Protein AF-A0A7W3THI9-F1 (afdb_monomer_lite)

Radius of gyration: 15.26 Å; chains: 1; bounding box: 55×24×27 Å

pLDDT: mean 79.03, std 9.25, range [53.75, 88.88]

Foldseek 3Di:
DVLLVVLCVVPVVLPADPVLVVLCVVLVVLQVQLVQDSVRLSVQLPPPPPPDPPDRSSVSSNVSSVVVRDDRPPPPDDDPPPDD

Organism: NCBI:txid1472722

Secondary structure (DSSP, 8-state):
-HHHHHHHHH-TT----HHHHHHHHHHHHHHHTTT--HHHHHHHHHTT--SS--S-HHHHHHHHHHHT-PPP------------

Structure (mmCIF, N/CA/C/O backbone):
data_AF-A0A7W3THI9-F1
#
_entry.id   AF-A0A7W3THI9-F1
#
loop_
_atom_site.group_PDB
_atom_site.id
_atom_site.type_symbol
_atom_site.label_atom_id
_atom_site.label_alt_id
_atom_site.label_comp_id
_atom_site.label_asym_id
_atom_site.label_entity_id
_atom_site.label_seq_id
_atom_site.pdbx_PDB_ins_code
_atom_site.Cartn_x
_atom_site.Cartn_y
_atom_site.Cartn_z
_atom_site.occupancy
_atom_site.B_iso_or_equiv
_atom_site.auth_seq_id
_atom_site.auth_comp_id
_atom_site.auth_asym_id
_atom_site.auth_atom_id
_atom_site.pdbx_PDB_model_num
ATOM 1 N N . MET A 1 1 ? 10.047 -2.612 9.578 1.00 64.00 1 MET A N 1
ATOM 2 C CA . MET A 1 1 ? 8.701 -2.401 8.992 1.00 64.00 1 MET A CA 1
ATOM 3 C C . MET A 1 1 ? 8.121 -3.744 8.543 1.00 64.00 1 MET A C 1
ATOM 5 O O . MET A 1 1 ? 8.708 -4.380 7.674 1.00 64.00 1 MET A O 1
ATOM 9 N N . ARG A 1 2 ? 7.018 -4.215 9.145 1.00 77.56 2 ARG A N 1
ATOM 10 C CA . ARG A 1 2 ? 6.478 -5.577 8.925 1.00 77.56 2 ARG A CA 1
ATOM 11 C C . ARG A 1 2 ? 5.785 -5.756 7.565 1.00 77.56 2 ARG A C 1
ATOM 13 O O . ARG A 1 2 ? 5.883 -6.821 6.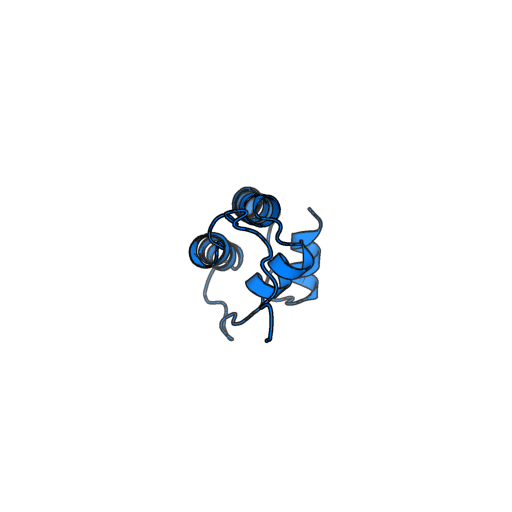962 1.00 77.56 2 ARG A O 1
ATOM 20 N N . ILE A 1 3 ? 5.174 -4.690 7.045 1.00 78.12 3 ILE A N 1
ATOM 21 C CA . ILE A 1 3 ? 4.430 -4.671 5.773 1.00 78.12 3 ILE A CA 1
ATOM 22 C C . ILE A 1 3 ? 5.301 -5.033 4.559 1.00 78.12 3 ILE A C 1
ATOM 24 O O . ILE A 1 3 ? 4.863 -5.814 3.723 1.00 78.12 3 ILE A O 1
ATOM 28 N N . ALA A 1 4 ? 6.548 -4.554 4.472 1.00 79.31 4 ALA A N 1
ATOM 29 C CA . ALA A 1 4 ? 7.432 -4.886 3.345 1.00 79.31 4 ALA A CA 1
ATOM 30 C C . ALA A 1 4 ? 7.746 -6.391 3.270 1.00 79.31 4 ALA A C 1
ATOM 32 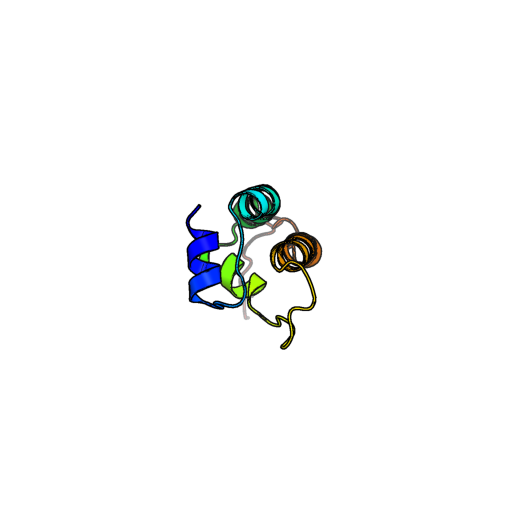O O . ALA A 1 4 ? 7.746 -6.983 2.192 1.00 79.31 4 ALA A O 1
ATOM 33 N N . ALA A 1 5 ? 7.939 -7.036 4.423 1.00 80.44 5 ALA A N 1
ATOM 34 C CA . ALA A 1 5 ? 8.127 -8.482 4.487 1.00 80.44 5 ALA A CA 1
ATOM 35 C C . ALA A 1 5 ? 6.851 -9.247 4.091 1.00 80.44 5 ALA A C 1
ATOM 37 O O . ALA A 1 5 ? 6.935 -10.315 3.486 1.00 80.44 5 ALA A O 1
ATOM 38 N N . SER A 1 6 ? 5.670 -8.713 4.414 1.00 82.81 6 SER A N 1
ATOM 39 C CA . SER A 1 6 ? 4.385 -9.278 3.983 1.00 82.81 6 SER A CA 1
ATOM 40 C C . SER A 1 6 ? 4.164 -9.131 2.475 1.00 82.81 6 SER A C 1
ATOM 42 O O . SER A 1 6 ? 3.741 -10.096 1.845 1.00 82.81 6 SER A O 1
ATOM 44 N N . LEU A 1 7 ? 4.520 -7.985 1.882 1.00 82.56 7 LEU A N 1
ATOM 45 C CA . LEU A 1 7 ? 4.468 -7.769 0.430 1.00 82.56 7 LEU A CA 1
ATOM 46 C C . LEU A 1 7 ? 5.358 -8.771 -0.307 1.00 82.56 7 LEU A C 1
ATOM 48 O O . LEU A 1 7 ? 4.879 -9.451 -1.207 1.00 82.56 7 LEU A O 1
ATOM 52 N N . ARG A 1 8 ? 6.605 -8.952 0.145 1.00 80.50 8 ARG A N 1
ATOM 53 C CA . ARG A 1 8 ? 7.535 -9.919 -0.461 1.00 80.50 8 ARG A CA 1
ATOM 54 C C . ARG A 1 8 ? 7.067 -11.372 -0.329 1.00 80.50 8 ARG A C 1
ATOM 56 O O . ARG A 1 8 ? 7.346 -12.187 -1.199 1.00 80.50 8 ARG A O 1
ATOM 63 N N . ARG A 1 9 ? 6.363 -11.711 0.757 1.00 82.19 9 ARG A N 1
ATOM 64 C CA . ARG A 1 9 ? 5.750 -13.040 0.931 1.00 82.19 9 ARG A CA 1
ATOM 65 C C . ARG A 1 9 ? 4.546 -13.258 0.020 1.00 82.19 9 ARG A C 1
ATOM 67 O O . ARG A 1 9 ? 4.312 -14.384 -0.399 1.00 82.19 9 ARG A O 1
ATOM 74 N N . ARG A 1 10 ? 3.770 -12.205 -0.244 1.00 80.12 10 ARG A N 1
ATOM 75 C CA . ARG A 1 10 ? 2.575 -12.260 -1.094 1.00 80.12 10 ARG A CA 1
ATOM 76 C C . ARG A 1 10 ? 2.941 -12.280 -2.575 1.00 80.12 10 ARG A C 1
ATOM 78 O O . ARG A 1 10 ? 2.318 -13.010 -3.335 1.00 80.12 10 ARG A O 1
ATOM 85 N N . ASP A 1 11 ? 3.948 -11.501 -2.953 1.00 77.19 11 ASP A N 1
ATOM 86 C CA . ASP A 1 11 ? 4.506 -11.466 -4.296 1.00 77.19 11 ASP A CA 1
ATOM 87 C C . ASP A 1 11 ? 6.039 -11.287 -4.222 1.00 77.19 11 ASP A C 1
ATOM 89 O O . ASP A 1 11 ? 6.526 -10.196 -3.901 1.00 77.19 11 ASP A O 1
ATOM 93 N N . PRO A 1 12 ? 6.830 -12.336 -4.518 1.00 75.62 12 PRO A N 1
ATOM 94 C CA . PRO A 1 12 ? 8.289 -12.274 -4.450 1.00 75.62 12 PRO A CA 1
ATOM 95 C C . PRO A 1 12 ? 8.903 -11.328 -5.492 1.00 75.62 12 PRO A C 1
ATOM 97 O O . PRO A 1 12 ? 10.071 -10.963 -5.357 1.00 75.62 12 PRO A O 1
ATOM 100 N N . ARG A 1 13 ? 8.136 -10.888 -6.501 1.00 78.75 13 ARG A N 1
ATOM 101 C CA . ARG A 1 13 ? 8.580 -9.901 -7.500 1.00 78.75 13 ARG A CA 1
ATOM 102 C C . ARG A 1 13 ? 8.661 -8.489 -6.909 1.00 78.75 13 ARG A C 1
ATOM 104 O O . ARG A 1 13 ? 9.341 -7.630 -7.466 1.00 78.75 13 ARG A O 1
ATOM 111 N N . LEU A 1 14 ? 8.008 -8.243 -5.768 1.00 79.69 14 LEU A N 1
ATOM 112 C CA . LEU A 1 14 ? 8.085 -6.990 -5.012 1.00 79.69 14 LEU A CA 1
ATOM 113 C C . LEU A 1 14 ? 9.358 -6.961 -4.152 1.00 79.69 14 LEU A C 1
ATOM 115 O O . LEU A 1 14 ? 9.311 -6.975 -2.918 1.00 79.69 14 LEU A O 1
ATOM 119 N N . LEU A 1 15 ? 10.520 -6.926 -4.803 1.00 77.81 15 LEU A N 1
ATOM 120 C CA . LEU A 1 15 ? 11.794 -6.688 -4.128 1.00 77.81 15 LEU A CA 1
ATOM 121 C C . LEU A 1 15 ? 11.899 -5.202 -3.776 1.00 77.81 15 LEU A C 1
ATOM 123 O O . LEU A 1 15 ? 12.256 -4.379 -4.611 1.00 77.81 15 LEU A O 1
ATOM 127 N N . ILE A 1 16 ? 11.540 -4.871 -2.536 1.00 80.88 16 ILE A N 1
ATOM 128 C CA . ILE A 1 16 ? 11.556 -3.504 -2.009 1.00 80.88 16 ILE A CA 1
ATOM 129 C C . ILE A 1 16 ? 12.787 -3.342 -1.113 1.00 80.88 16 ILE A C 1
ATOM 131 O O . ILE A 1 16 ? 12.935 -4.043 -0.109 1.00 80.88 16 ILE A O 1
ATOM 135 N N . SER A 1 17 ? 13.661 -2.404 -1.463 1.00 82.69 17 SER A N 1
ATOM 136 C CA . SER A 1 17 ? 14.825 -2.019 -0.661 1.00 82.69 17 SER A CA 1
ATOM 137 C C . SER A 1 17 ? 14.410 -1.207 0.567 1.00 82.69 17 SER A C 1
ATOM 139 O O . SER A 1 17 ? 13.341 -0.602 0.608 1.00 82.69 17 SER A O 1
ATOM 141 N N . GLU A 1 18 ? 15.280 -1.089 1.568 1.00 82.69 18 GLU A N 1
ATOM 142 C CA . GLU A 1 18 ? 14.977 -0.296 2.768 1.00 82.69 18 GLU A CA 1
ATOM 143 C C . GLU A 1 18 ? 14.680 1.184 2.453 1.00 82.69 18 GLU A C 1
ATOM 145 O O . GLU A 1 18 ? 13.778 1.792 3.031 1.00 82.69 18 GLU A O 1
ATOM 150 N N . ARG A 1 19 ? 15.389 1.759 1.474 1.00 84.56 19 ARG A N 1
ATOM 151 C CA . ARG A 1 19 ? 15.125 3.118 0.979 1.00 84.56 19 ARG A CA 1
ATOM 152 C C . ARG A 1 19 ? 13.720 3.247 0.395 1.00 84.56 19 ARG A C 1
ATOM 154 O O . ARG A 1 19 ? 13.033 4.230 0.640 1.00 84.56 19 ARG A O 1
ATOM 161 N N . GLU A 1 20 ? 13.293 2.254 -0.367 1.00 85.06 20 GLU A N 1
ATOM 162 C CA . GLU A 1 20 ? 11.961 2.216 -0.961 1.00 85.06 20 GLU A CA 1
ATOM 163 C C . GLU A 1 20 ? 10.876 2.016 0.102 1.00 85.06 20 GLU A C 1
ATOM 165 O O . GLU A 1 20 ? 9.830 2.655 0.056 1.00 85.06 20 GLU A O 1
ATOM 170 N N . CYS A 1 21 ? 11.164 1.210 1.121 1.00 84.25 21 CYS A N 1
ATOM 171 C CA . CYS A 1 21 ? 10.326 1.041 2.302 1.00 84.25 21 CYS A CA 1
ATOM 172 C C . CYS A 1 21 ? 10.070 2.391 3.003 1.00 84.25 21 CYS A C 1
ATOM 174 O O . CYS A 1 21 ? 8.929 2.721 3.323 1.00 84.25 21 CYS A O 1
ATOM 176 N N . ARG A 1 22 ? 11.115 3.219 3.148 1.00 86.62 22 ARG A N 1
ATOM 177 C CA . ARG A 1 22 ? 11.006 4.588 3.682 1.00 86.62 22 ARG A CA 1
ATOM 178 C C . ARG A 1 22 ? 10.168 5.519 2.801 1.00 86.62 22 ARG A C 1
ATOM 180 O O . ARG A 1 22 ? 9.441 6.344 3.340 1.00 86.62 22 ARG A O 1
ATOM 187 N N . LEU A 1 23 ? 10.227 5.374 1.476 1.00 85.81 23 LEU A N 1
ATOM 188 C CA . LEU A 1 23 ? 9.376 6.143 0.555 1.00 85.81 23 LEU A CA 1
ATOM 189 C C . LEU A 1 23 ? 7.895 5.754 0.671 1.00 85.81 23 LEU A C 1
ATOM 191 O O . LEU A 1 23 ? 7.024 6.607 0.528 1.00 85.81 23 LEU A O 1
ATOM 195 N N . LEU A 1 24 ? 7.607 4.480 0.946 1.00 86.12 24 LEU A N 1
ATOM 196 C CA . LEU A 1 24 ? 6.241 3.971 1.098 1.00 86.12 24 LEU A CA 1
ATOM 197 C C . LEU A 1 24 ? 5.636 4.266 2.473 1.00 86.12 24 LEU A C 1
ATOM 199 O O . LEU A 1 24 ? 4.416 4.379 2.585 1.00 86.12 24 LEU A O 1
ATOM 203 N N . ALA A 1 25 ? 6.472 4.409 3.504 1.00 87.75 25 ALA A N 1
ATOM 204 C CA . ALA A 1 25 ? 6.053 4.668 4.878 1.00 87.75 25 ALA A CA 1
ATOM 205 C C . ALA A 1 25 ? 4.990 5.781 5.016 1.00 87.75 25 ALA A C 1
ATOM 207 O O . ALA A 1 25 ? 3.949 5.495 5.603 1.00 87.75 25 ALA A O 1
ATOM 208 N N . PRO A 1 26 ? 5.150 6.999 4.455 1.00 86.81 26 PRO A N 1
ATOM 209 C CA . PRO A 1 26 ? 4.137 8.048 4.595 1.00 86.81 26 PRO A CA 1
ATOM 210 C C . PRO A 1 26 ? 2.789 7.683 3.955 1.00 86.81 26 PRO A C 1
ATOM 212 O O . PRO A 1 26 ? 1.742 7.959 4.537 1.00 86.81 26 PRO A O 1
ATOM 215 N N . GLY A 1 27 ? 2.794 7.022 2.792 1.00 87.88 27 GLY A N 1
ATOM 216 C CA . GLY A 1 27 ? 1.562 6.575 2.137 1.00 87.88 27 GLY A CA 1
ATOM 217 C C . GLY A 1 27 ? 0.847 5.490 2.941 1.00 87.88 27 GLY A C 1
ATOM 218 O O . GLY A 1 27 ? -0.364 5.550 3.122 1.00 87.88 27 GLY A O 1
ATOM 219 N N . ILE A 1 28 ? 1.601 4.541 3.499 1.00 87.69 28 ILE A N 1
ATOM 220 C CA . ILE A 1 28 ? 1.058 3.498 4.377 1.00 87.69 28 ILE A CA 1
ATOM 221 C C . ILE A 1 28 ? 0.462 4.126 5.638 1.00 87.69 28 ILE A C 1
ATOM 223 O O . ILE A 1 28 ? -0.679 3.827 5.980 1.00 87.69 28 ILE A O 1
ATOM 227 N N . THR A 1 29 ? 1.182 5.036 6.297 1.00 88.88 29 THR A N 1
ATOM 228 C CA . THR A 1 29 ? 0.679 5.748 7.479 1.00 88.88 29 THR A CA 1
ATOM 229 C C . THR A 1 29 ? -0.618 6.494 7.172 1.00 88.88 29 THR A C 1
ATOM 231 O O . THR A 1 29 ? -1.533 6.473 7.989 1.00 88.88 29 THR A O 1
ATOM 234 N N . ALA A 1 30 ? -0.753 7.088 5.983 1.00 88.44 30 ALA A N 1
ATOM 235 C CA . ALA A 1 30 ? -1.981 7.765 5.571 1.00 88.44 30 ALA A CA 1
ATOM 236 C C . ALA A 1 30 ? -3.184 6.817 5.396 1.00 88.44 30 ALA A C 1
ATOM 238 O O . ALA A 1 30 ? -4.320 7.248 5.600 1.00 88.44 30 ALA A O 1
ATOM 239 N N . TRP A 1 31 ? -2.959 5.552 5.029 1.00 88.81 31 TRP A N 1
ATOM 240 C CA . TRP A 1 31 ? -4.000 4.517 4.986 1.00 88.81 31 TRP A CA 1
ATOM 241 C C . TRP A 1 31 ? -4.354 4.019 6.386 1.00 88.81 31 TRP A C 1
ATOM 243 O O . TRP A 1 31 ? -5.533 3.920 6.722 1.00 88.81 31 TRP A O 1
ATOM 253 N N . LEU A 1 32 ? -3.344 3.767 7.223 1.00 86.81 32 LEU A N 1
ATOM 254 C CA . LEU A 1 32 ? -3.554 3.345 8.611 1.00 86.81 32 LEU A CA 1
ATOM 255 C C . LEU A 1 32 ? -4.308 4.419 9.411 1.00 86.81 32 LEU A C 1
ATOM 257 O O . LEU A 1 32 ? -5.238 4.104 10.145 1.00 86.81 32 LEU A O 1
ATOM 261 N N . ALA A 1 33 ? -3.979 5.698 9.205 1.00 87.50 33 ALA A N 1
ATOM 262 C CA . ALA A 1 33 ? -4.671 6.831 9.823 1.00 87.50 33 ALA A CA 1
ATOM 263 C C . ALA A 1 33 ? -6.149 6.947 9.404 1.00 87.50 33 ALA A C 1
ATOM 265 O O . ALA A 1 33 ? -6.934 7.587 10.095 1.00 87.50 33 ALA A O 1
ATOM 266 N N . ARG A 1 34 ? -6.540 6.316 8.290 1.00 84.06 34 ARG A N 1
ATOM 267 C CA . ARG A 1 34 ? -7.933 6.216 7.826 1.00 84.06 34 ARG A CA 1
ATOM 268 C C . ARG A 1 34 ? -8.649 4.964 8.346 1.00 84.06 34 ARG A C 1
ATOM 270 O O . ARG A 1 34 ? -9.749 4.671 7.896 1.00 84.06 34 ARG A O 1
ATOM 277 N N . GLY A 1 35 ? -8.029 4.218 9.261 1.00 85.19 35 GLY A N 1
ATOM 278 C CA . GLY A 1 35 ? -8.593 3.000 9.844 1.00 85.19 35 GLY A CA 1
ATOM 279 C C . GLY A 1 35 ? -8.395 1.741 8.997 1.00 85.19 35 GLY A C 1
ATOM 280 O O . GLY A 1 35 ? -8.987 0.709 9.303 1.00 85.19 35 GLY A O 1
ATOM 281 N N . VAL A 1 36 ? -7.570 1.785 7.944 1.00 86.56 36 VAL A N 1
ATOM 282 C CA . VAL A 1 36 ? -7.284 0.594 7.133 1.00 86.56 36 VAL A CA 1
ATOM 283 C C . VAL A 1 36 ? -6.245 -0.274 7.840 1.00 86.56 36 VAL A C 1
ATOM 285 O O . VAL A 1 36 ? -5.194 0.215 8.240 1.00 86.56 36 VAL A O 1
ATOM 288 N N . SER A 1 37 ? -6.501 -1.576 7.964 1.00 86.38 37 SER A N 1
ATOM 289 C CA . SER A 1 37 ? -5.572 -2.514 8.609 1.00 86.38 37 SER A CA 1
ATOM 290 C C . SER A 1 37 ? -4.346 -2.818 7.738 1.00 86.38 37 SER A C 1
ATOM 292 O O . SER A 1 37 ? -4.436 -2.829 6.511 1.00 86.38 37 SER A O 1
ATOM 294 N N . GLU A 1 38 ? -3.209 -3.192 8.344 1.00 85.00 38 GLU A N 1
ATOM 295 C CA . GLU A 1 38 ? -1.990 -3.565 7.594 1.00 85.00 38 GLU A CA 1
ATOM 296 C C . GLU A 1 38 ? -2.247 -4.665 6.547 1.00 85.00 38 GLU A C 1
ATOM 298 O O . GLU A 1 38 ? -1.730 -4.609 5.432 1.00 85.00 38 GLU A O 1
ATOM 303 N N . ALA A 1 39 ? -3.054 -5.672 6.901 1.00 84.75 39 ALA A N 1
ATOM 304 C CA . A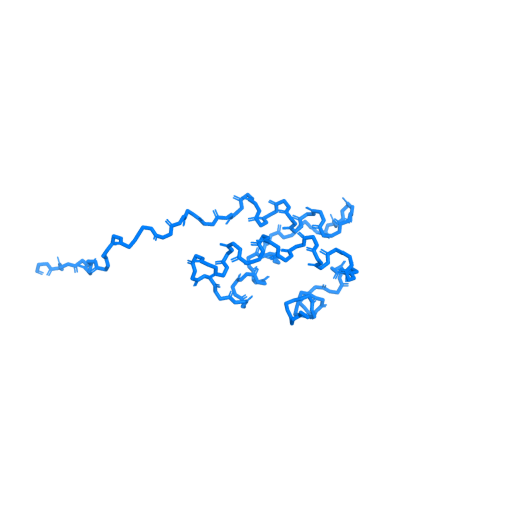LA A 1 39 ? -3.401 -6.773 6.006 1.00 84.75 39 ALA A CA 1
ATOM 305 C C . ALA A 1 39 ? -4.218 -6.297 4.796 1.00 84.75 39 ALA A C 1
ATOM 307 O O . ALA A 1 39 ? -4.027 -6.796 3.686 1.00 84.75 39 ALA A O 1
ATOM 308 N N . GLU A 1 40 ? -5.089 -5.307 4.990 1.00 85.06 40 GLU A N 1
ATOM 309 C CA . GLU A 1 40 ? -5.878 -4.702 3.921 1.00 85.06 40 GLU A CA 1
ATOM 310 C C . GLU A 1 40 ? -5.050 -3.792 3.033 1.00 85.06 40 GLU A C 1
ATOM 312 O O . GLU A 1 40 ? -5.203 -3.864 1.817 1.00 85.06 40 GLU A O 1
ATOM 317 N N . VAL A 1 41 ? -4.118 -3.027 3.605 1.00 87.06 41 VAL A N 1
ATOM 318 C CA . VAL A 1 41 ? -3.127 -2.274 2.827 1.00 87.06 41 VAL A CA 1
ATOM 319 C C . VAL A 1 41 ? -2.345 -3.236 1.933 1.00 87.06 41 VAL A C 1
ATOM 321 O O . VAL A 1 41 ? -2.296 -3.051 0.721 1.00 87.06 41 VAL A O 1
ATOM 324 N N . VAL A 1 42 ? -1.793 -4.319 2.491 1.00 86.88 42 VAL A N 1
ATOM 325 C CA . VAL A 1 42 ? -1.060 -5.334 1.710 1.00 86.88 42 VAL A CA 1
ATOM 326 C C . VAL A 1 42 ? -1.948 -5.956 0.631 1.00 86.88 42 VAL A C 1
ATOM 328 O O . VAL A 1 42 ? -1.515 -6.096 -0.513 1.00 86.88 42 VAL A O 1
ATOM 331 N N . ARG A 1 43 ? -3.198 -6.305 0.961 1.00 85.56 43 ARG A N 1
ATOM 332 C CA . ARG A 1 43 ? -4.157 -6.859 -0.002 1.00 85.56 43 ARG A CA 1
ATOM 333 C C . ARG A 1 43 ? -4.435 -5.877 -1.139 1.00 85.56 43 ARG A C 1
ATOM 335 O O . ARG A 1 43 ? -4.317 -6.277 -2.290 1.00 85.56 43 ARG A O 1
ATOM 342 N N . ALA A 1 44 ? -4.769 -4.627 -0.835 1.00 84.75 44 ALA A N 1
ATOM 343 C CA . ALA A 1 44 ? -5.081 -3.593 -1.821 1.00 84.75 44 ALA A CA 1
ATOM 344 C C . ALA A 1 44 ? -3.878 -3.284 -2.723 1.00 84.75 44 ALA A C 1
ATOM 346 O O . ALA A 1 44 ? -4.017 -3.164 -3.938 1.00 84.75 44 ALA A O 1
ATOM 347 N N . LEU A 1 45 ? -2.677 -3.243 -2.145 1.00 83.12 45 LEU A N 1
ATOM 348 C CA . LEU A 1 45 ? -1.444 -3.028 -2.893 1.00 83.12 45 LEU A CA 1
ATOM 349 C C . LEU A 1 45 ? -1.118 -4.175 -3.851 1.00 83.12 45 LEU A C 1
ATOM 351 O O . LEU A 1 45 ? -0.658 -3.920 -4.964 1.00 83.12 45 LEU A O 1
ATOM 355 N N . CYS A 1 46 ? -1.388 -5.419 -3.451 1.00 81.94 46 CYS A N 1
ATOM 356 C CA . CYS A 1 46 ? -1.191 -6.591 -4.303 1.00 81.94 46 CYS A CA 1
ATOM 357 C C . CYS A 1 46 ? -2.351 -6.846 -5.285 1.00 81.94 46 CYS A C 1
ATOM 359 O O . CYS A 1 46 ? -2.166 -7.558 -6.272 1.00 81.94 46 CYS A O 1
ATOM 361 N N . GLN A 1 47 ? -3.548 -6.302 -5.043 1.00 83.31 47 GLN A N 1
ATOM 362 C CA . GLN A 1 47 ? -4.727 -6.563 -5.873 1.00 83.31 47 GLN A CA 1
ATOM 363 C C . GLN A 1 47 ? -4.664 -5.825 -7.208 1.00 83.31 47 GLN A C 1
ATOM 365 O O . GLN A 1 47 ? -4.702 -4.604 -7.251 1.00 83.31 47 GLN A O 1
ATOM 370 N N . GLY A 1 48 ? -4.617 -6.562 -8.319 1.00 76.56 48 GLY A N 1
ATOM 371 C CA . GLY A 1 48 ? -4.599 -5.982 -9.665 1.00 76.56 48 GLY A CA 1
ATOM 372 C C . GLY A 1 48 ? -3.226 -5.470 -10.094 1.00 76.56 48 GLY A C 1
ATOM 373 O O . GLY A 1 48 ? -3.156 -4.589 -10.948 1.00 76.56 48 GLY A O 1
ATOM 374 N N . LEU A 1 49 ? -2.140 -5.957 -9.482 1.00 80.19 49 LEU A N 1
ATOM 375 C CA . LEU A 1 49 ? -0.793 -5.691 -9.985 1.00 80.19 49 LEU A CA 1
ATOM 376 C C . LEU A 1 49 ? -0.677 -6.158 -11.446 1.00 80.19 49 LEU A C 1
ATOM 378 O O . LEU A 1 49 ? -1.219 -7.209 -11.797 1.00 80.19 49 LEU A O 1
ATOM 382 N N . PRO A 1 50 ? 0.025 -5.402 -12.304 1.00 74.12 50 PRO A N 1
ATOM 383 C CA . PRO A 1 50 ? 0.254 -5.836 -13.670 1.00 74.12 50 PRO A CA 1
ATOM 384 C C . PRO A 1 50 ? 1.066 -7.135 -13.673 1.00 74.12 50 PRO A C 1
ATOM 386 O O . PRO A 1 50 ? 2.029 -7.279 -12.917 1.00 74.12 50 PRO A O 1
ATOM 389 N N . THR A 1 51 ? 0.715 -8.061 -14.569 1.00 74.81 51 THR A N 1
ATOM 390 C CA . THR A 1 51 ? 1.407 -9.354 -14.728 1.00 74.81 51 THR A CA 1
ATOM 391 C C . THR A 1 51 ? 2.913 -9.182 -14.934 1.00 74.81 51 THR A C 1
ATOM 393 O O . THR A 1 51 ? 3.701 -10.022 -14.497 1.00 74.81 51 THR A O 1
ATOM 396 N N . VAL A 1 52 ? 3.317 -8.068 -15.554 1.00 73.38 52 VAL A N 1
ATOM 397 C CA . VAL A 1 52 ? 4.711 -7.663 -15.719 1.00 73.38 52 VAL A CA 1
ATOM 398 C C . VAL A 1 52 ? 4.932 -6.334 -15.004 1.00 73.38 52 VAL A C 1
ATOM 400 O O . VAL A 1 52 ? 4.430 -5.293 -15.428 1.00 73.38 52 VAL A O 1
ATOM 403 N N . LEU A 1 53 ? 5.728 -6.359 -13.937 1.00 73.00 53 LEU A N 1
ATOM 404 C CA . LEU A 1 53 ? 6.195 -5.152 -13.260 1.00 73.00 53 LEU A CA 1
ATOM 405 C C . LEU A 1 53 ? 7.319 -4.527 -14.095 1.00 73.00 53 LEU A C 1
ATOM 407 O O . LEU A 1 53 ? 8.493 -4.855 -13.937 1.00 73.00 53 LEU A O 1
ATOM 411 N N . ARG A 1 54 ? 6.957 -3.647 -15.031 1.00 65.94 54 ARG A N 1
ATOM 412 C CA . ARG A 1 54 ? 7.926 -2.865 -15.809 1.00 65.94 54 ARG A CA 1
ATOM 413 C C . ARG A 1 54 ? 8.321 -1.622 -15.004 1.00 65.94 54 ARG A C 1
ATOM 415 O O . ARG A 1 54 ? 7.663 -0.593 -15.099 1.00 65.94 54 ARG A O 1
ATOM 422 N N . GLY A 1 55 ? 9.361 -1.732 -14.173 1.00 70.69 55 GLY A N 1
ATOM 423 C CA . GLY A 1 55 ? 9.914 -0.617 -13.389 1.00 70.69 55 GLY A CA 1
ATOM 424 C C . GLY A 1 55 ? 10.179 -0.951 -11.918 1.00 70.69 55 GLY A C 1
ATOM 425 O O . GLY A 1 55 ? 10.124 -2.107 -11.506 1.00 70.69 55 GLY A O 1
ATOM 426 N N . ARG A 1 56 ? 10.476 0.074 -11.105 1.00 78.81 56 ARG A N 1
ATOM 427 C CA . ARG A 1 56 ? 10.676 -0.091 -9.654 1.00 78.81 56 ARG A CA 1
ATOM 428 C C . ARG A 1 56 ? 9.340 -0.387 -8.975 1.00 78.81 56 ARG A C 1
ATOM 430 O O . ARG A 1 56 ? 8.462 0.477 -8.956 1.00 78.81 56 ARG 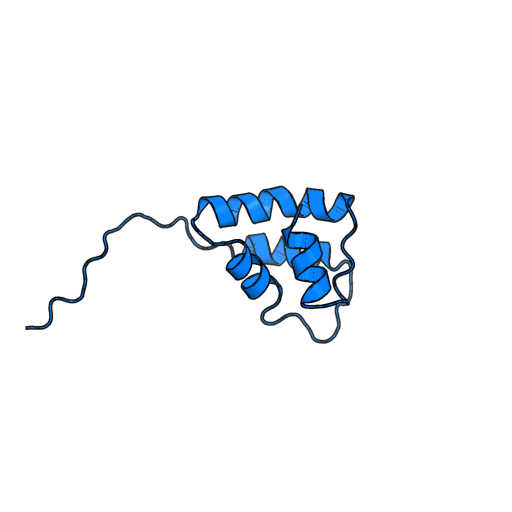A O 1
ATOM 437 N N . ALA A 1 57 ? 9.212 -1.571 -8.373 1.00 81.12 57 ALA A N 1
ATOM 438 C CA . ALA A 1 57 ? 8.010 -2.012 -7.659 1.00 81.12 57 ALA A CA 1
ATOM 439 C C . ALA A 1 57 ? 7.511 -0.966 -6.648 1.00 81.12 57 ALA A C 1
ATOM 441 O O . ALA A 1 57 ? 6.318 -0.681 -6.575 1.00 81.12 57 ALA A O 1
ATOM 442 N N . ALA A 1 58 ? 8.427 -0.318 -5.930 1.00 83.00 58 ALA A N 1
ATOM 443 C CA . ALA A 1 58 ? 8.084 0.718 -4.966 1.00 83.00 58 ALA A CA 1
ATOM 444 C C . ALA A 1 58 ? 7.428 1.959 -5.582 1.00 83.00 58 ALA A C 1
ATOM 446 O O . ALA A 1 58 ? 6.570 2.562 -4.949 1.00 83.00 58 ALA A O 1
ATOM 447 N N . GLY A 1 59 ? 7.786 2.333 -6.814 1.00 84.69 59 GLY A N 1
ATOM 448 C CA . GLY A 1 59 ? 7.146 3.453 -7.509 1.00 84.69 59 GLY A CA 1
ATOM 449 C C . GLY A 1 59 ? 5.681 3.157 -7.828 1.00 84.69 59 GLY A C 1
ATOM 450 O O . GLY A 1 59 ? 4.815 3.995 -7.592 1.00 84.69 59 GLY A O 1
ATOM 451 N N . ILE A 1 60 ? 5.396 1.931 -8.276 1.00 85.62 60 ILE A N 1
ATOM 452 C CA . ILE A 1 60 ? 4.029 1.462 -8.551 1.00 85.62 60 ILE A CA 1
ATOM 453 C C . ILE A 1 60 ? 3.211 1.440 -7.256 1.00 85.62 60 ILE A C 1
ATOM 455 O O . ILE A 1 60 ? 2.084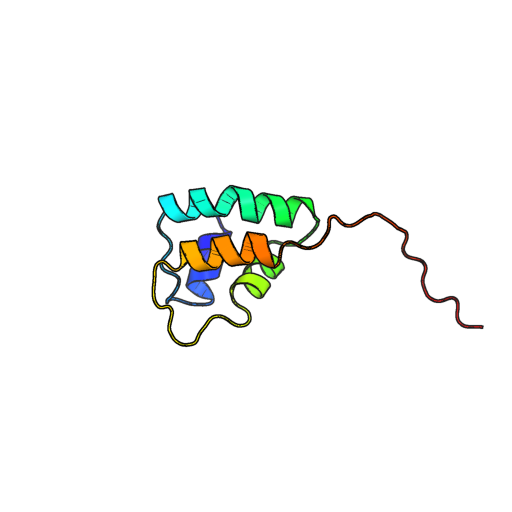 1.931 -7.222 1.00 85.62 60 ILE A O 1
ATOM 459 N N . LEU A 1 61 ? 3.791 0.915 -6.174 1.00 86.38 61 LEU A N 1
ATOM 460 C CA . LEU A 1 61 ? 3.144 0.879 -4.863 1.00 86.38 61 LEU A CA 1
ATOM 461 C C . LEU A 1 61 ? 2.879 2.285 -4.310 1.00 86.38 61 LEU A C 1
ATOM 463 O O . LEU A 1 61 ? 1.796 2.531 -3.789 1.00 86.38 61 LEU A O 1
ATOM 467 N N . ALA A 1 62 ? 3.824 3.217 -4.455 1.00 86.94 62 ALA A N 1
ATOM 468 C CA . ALA A 1 62 ? 3.657 4.602 -4.020 1.00 86.94 62 ALA A CA 1
ATOM 469 C C . ALA A 1 62 ? 2.542 5.309 -4.803 1.00 86.94 62 ALA A C 1
ATOM 471 O O . ALA A 1 62 ? 1.704 5.983 -4.204 1.00 86.94 62 ALA A O 1
ATOM 472 N N . TRP A 1 63 ? 2.496 5.108 -6.125 1.00 86.06 63 TRP A N 1
ATOM 473 C CA . TRP A 1 63 ? 1.412 5.616 -6.962 1.00 86.06 63 TRP A CA 1
ATOM 474 C C . TRP A 1 63 ? 0.061 5.050 -6.516 1.00 86.06 63 TRP A C 1
ATOM 476 O O . TRP A 1 63 ? -0.874 5.813 -6.301 1.00 86.06 63 TRP A O 1
ATOM 486 N N . ARG A 1 64 ? -0.028 3.741 -6.250 1.00 86.94 64 ARG A N 1
ATOM 487 C CA . ARG A 1 64 ? -1.267 3.119 -5.761 1.00 86.94 64 ARG A CA 1
ATOM 488 C C . ARG A 1 64 ? -1.701 3.598 -4.390 1.00 86.94 64 ARG A C 1
ATOM 490 O O . ARG A 1 64 ? -2.887 3.827 -4.197 1.00 86.94 64 ARG A O 1
ATOM 497 N N . LEU A 1 65 ? -0.772 3.765 -3.451 1.00 87.56 65 LEU A N 1
ATOM 498 C CA . LEU A 1 65 ? -1.084 4.325 -2.134 1.00 87.56 65 LEU A CA 1
ATOM 499 C C . LEU A 1 65 ? -1.698 5.719 -2.251 1.00 87.56 65 LEU A C 1
ATOM 501 O O . LEU A 1 65 ? -2.522 6.082 -1.420 1.00 87.56 65 LEU A O 1
ATOM 505 N N . ARG A 1 66 ? -1.292 6.493 -3.257 1.00 85.62 66 ARG A N 1
ATOM 506 C CA . ARG A 1 66 ? -1.829 7.827 -3.512 1.00 85.62 66 ARG A CA 1
ATOM 507 C C . ARG A 1 66 ? -3.162 7.783 -4.263 1.00 85.62 66 ARG A C 1
ATOM 509 O O . ARG A 1 66 ? -4.070 8.502 -3.876 1.00 85.62 66 ARG A O 1
ATOM 516 N N . GLU A 1 67 ? -3.274 6.947 -5.291 1.00 86.50 67 GLU A N 1
ATOM 517 C CA . GLU A 1 67 ? -4.455 6.869 -6.164 1.00 86.50 67 GLU A CA 1
ATOM 518 C C . GLU A 1 67 ? -5.637 6.154 -5.497 1.00 86.50 67 GLU A C 1
ATOM 520 O O . GLU A 1 67 ? -6.773 6.602 -5.576 1.00 86.50 67 GLU A O 1
ATOM 525 N N . HIS A 1 68 ? -5.370 5.057 -4.786 1.00 83.38 68 HIS A N 1
ATOM 526 C CA . HIS A 1 68 ? -6.389 4.278 -4.081 1.00 83.38 68 HIS A CA 1
ATOM 527 C C . HIS A 1 68 ? -6.582 4.730 -2.633 1.00 83.38 68 HIS A C 1
ATOM 529 O O . HIS A 1 68 ? -7.206 4.008 -1.858 1.00 83.38 68 HIS A O 1
ATOM 535 N N . LEU A 1 69 ? -6.015 5.878 -2.242 1.00 80.94 69 LEU A N 1
ATOM 536 C CA . LEU A 1 69 ? -6.163 6.404 -0.893 1.00 80.94 69 LEU A CA 1
ATOM 537 C C . LEU A 1 69 ? -7.658 6.591 -0.611 1.00 80.94 69 LEU A C 1
ATOM 539 O O . LEU A 1 69 ? -8.276 7.438 -1.261 1.00 80.94 69 LEU A O 1
ATOM 543 N N . PRO A 1 70 ? -8.256 5.833 0.328 1.00 75.00 70 PRO A N 1
ATOM 544 C CA . PRO A 1 70 ? -9.674 5.992 0.593 1.00 75.00 70 PRO A CA 1
ATOM 545 C C . PRO A 1 70 ? -9.948 7.441 1.022 1.00 75.00 70 PRO A C 1
ATOM 547 O O . PRO A 1 70 ? -9.083 8.066 1.652 1.00 75.00 70 PRO A O 1
ATOM 550 N N . PRO A 1 71 ? -11.114 8.021 0.694 1.00 72.88 71 PRO A N 1
ATOM 551 C CA . PRO A 1 71 ? -11.494 9.296 1.284 1.00 72.88 71 PRO A CA 1
ATOM 552 C C . PRO A 1 71 ? -11.386 9.171 2.811 1.00 72.88 71 PRO A C 1
ATOM 554 O O . PRO A 1 71 ? -11.602 8.078 3.347 1.00 72.88 71 PRO A O 1
ATOM 557 N N . PRO A 1 72 ? -10.972 10.237 3.524 1.00 65.25 72 PRO A N 1
ATOM 558 C CA . PRO A 1 72 ? -11.008 10.203 4.978 1.00 65.25 72 PRO A CA 1
ATOM 559 C C . PRO A 1 72 ? -12.414 9.766 5.373 1.00 65.25 72 PRO A C 1
ATOM 561 O O . PRO A 1 72 ? -13.386 10.342 4.883 1.00 65.25 72 PRO A O 1
ATOM 564 N N . VAL A 1 73 ? -12.512 8.700 6.172 1.00 59.97 73 VAL A N 1
ATOM 565 C CA . VAL A 1 73 ? -13.787 8.257 6.730 1.00 59.97 73 VAL A CA 1
ATOM 566 C C . VAL A 1 73 ? -14.341 9.437 7.511 1.00 59.97 73 VAL A C 1
ATOM 568 O O . VAL A 1 73 ? -13.931 9.710 8.636 1.00 59.97 73 VAL A O 1
ATOM 571 N N . SER A 1 74 ? -15.234 10.194 6.872 1.00 56.06 74 SER A N 1
ATOM 572 C CA . SER A 1 74 ? -16.152 11.046 7.597 1.00 56.06 74 SER A CA 1
ATOM 573 C C . SER A 1 74 ? -16.908 10.073 8.475 1.00 56.06 74 SER A C 1
ATOM 575 O O . SER A 1 74 ? -17.504 9.123 7.964 1.00 56.06 74 SER A O 1
ATOM 577 N N . VAL A 1 75 ? -16.810 10.242 9.788 1.00 55.56 75 VAL A N 1
ATOM 578 C CA . V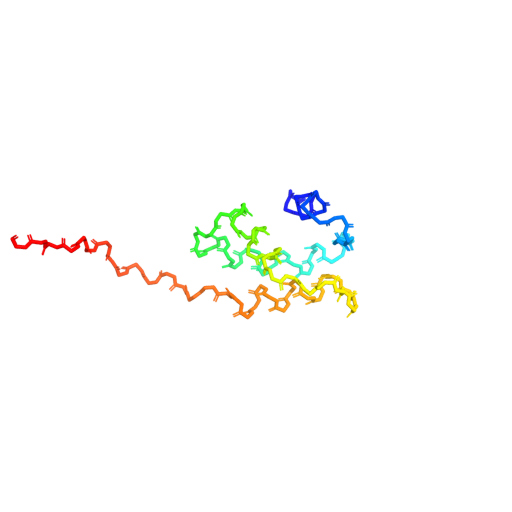AL A 1 75 ? -17.621 9.508 10.757 1.00 55.56 75 VAL A CA 1
ATOM 579 C C . VAL A 1 75 ? -19.067 9.999 10.591 1.00 55.56 75 VAL A C 1
ATOM 581 O O . VAL A 1 75 ? -19.635 10.645 11.459 1.00 55.56 75 VAL A O 1
ATOM 584 N N . ALA A 1 76 ? -19.663 9.760 9.426 1.00 53.94 76 ALA A N 1
ATOM 585 C CA . ALA A 1 76 ? -21.088 9.832 9.205 1.00 53.94 76 ALA A CA 1
ATOM 586 C C . ALA A 1 76 ? -21.601 8.434 9.533 1.00 53.94 76 ALA A C 1
ATOM 588 O O . ALA A 1 76 ? -21.574 7.538 8.696 1.00 53.94 76 ALA A O 1
ATOM 589 N N . ALA A 1 77 ? -21.898 8.276 10.822 1.00 53.75 77 ALA A N 1
ATOM 590 C CA . ALA A 1 77 ? -22.753 7.283 11.452 1.00 53.75 77 ALA A CA 1
ATOM 591 C C . ALA A 1 77 ? -23.043 5.999 10.656 1.00 53.75 77 ALA A C 1
ATOM 593 O O . ALA A 1 77 ? -23.701 6.014 9.618 1.00 53.75 77 ALA A O 1
ATOM 594 N N . SER A 1 78 ? -22.716 4.860 11.273 1.00 54.44 78 SER A N 1
ATOM 595 C CA . SER A 1 78 ? -23.562 3.672 11.168 1.00 54.44 78 SER A CA 1
ATOM 596 C C . SER A 1 78 ? -25.023 4.073 11.385 1.00 54.44 78 SER A C 1
ATOM 598 O O . SER A 1 78 ? -25.474 4.188 12.521 1.00 54.44 78 SER A O 1
ATOM 600 N N . ALA A 1 79 ? -25.770 4.280 10.311 1.00 57.62 79 ALA A N 1
ATOM 601 C CA . ALA A 1 79 ? -27.202 4.078 10.326 1.00 57.62 79 ALA A CA 1
ATOM 602 C C . ALA A 1 79 ? -27.419 2.708 9.676 1.00 57.62 79 ALA A C 1
ATOM 604 O O . ALA A 1 79 ? -27.227 2.586 8.462 1.00 57.62 79 ALA A O 1
ATOM 605 N N . PRO A 1 80 ? -27.737 1.646 10.441 1.00 69.25 80 PRO A N 1
ATOM 606 C CA . PRO A 1 80 ? -28.262 0.446 9.812 1.00 69.25 80 PRO A CA 1
ATOM 607 C C . PRO A 1 80 ? -29.536 0.838 9.045 1.00 69.25 80 PRO A C 1
ATOM 609 O O . PRO A 1 80 ? -30.265 1.726 9.502 1.00 69.25 80 PRO A O 1
ATOM 612 N N . PRO A 1 81 ? -29.821 0.219 7.887 1.00 70.00 81 PRO A N 1
ATOM 613 C CA . PRO A 1 81 ? -31.112 0.398 7.247 1.00 70.00 81 PRO A CA 1
ATOM 614 C C . PRO A 1 81 ? -32.171 -0.099 8.231 1.00 70.00 81 PRO A C 1
ATOM 616 O O . PRO A 1 81 ? -32.257 -1.291 8.514 1.00 70.00 81 PRO A O 1
ATOM 619 N N . VAL A 1 82 ? -32.941 0.825 8.803 1.00 68.19 82 VAL A N 1
ATOM 620 C CA . VAL A 1 82 ? -34.192 0.484 9.475 1.00 68.19 82 VAL A CA 1
ATOM 621 C C . VAL A 1 82 ? -35.125 -0.056 8.395 1.00 68.19 82 VAL A C 1
ATOM 623 O O . VAL A 1 82 ? -35.672 0.690 7.588 1.00 68.19 82 VAL A O 1
ATOM 626 N N . THR A 1 83 ? -35.207 -1.380 8.301 1.00 66.44 83 THR A N 1
ATOM 627 C CA . THR A 1 83 ? -36.231 -2.069 7.514 1.00 66.44 83 THR A CA 1
ATOM 628 C C . THR A 1 83 ? -37.590 -1.897 8.203 1.00 66.44 83 THR A C 1
ATOM 630 O O . THR A 1 83 ? -37.633 -2.064 9.425 1.00 66.44 83 THR A O 1
ATOM 633 N N . PRO A 1 84 ? -38.656 -1.535 7.461 1.00 72.69 84 PRO A N 1
ATOM 634 C CA . PRO A 1 84 ? -40.012 -1.403 7.996 1.00 72.69 84 PRO A CA 1
ATOM 635 C C . PRO A 1 84 ? -40.616 -2.746 8.423 1.00 72.69 84 PRO A C 1
ATOM 637 O O . PRO A 1 84 ? -40.190 -3.792 7.880 1.00 72.69 84 PRO A O 1
#

Sequence (84 aa):
MRIAASLRRRDPRLLISERECRLLAPGITAWLARGVSEAEVVRALCQGLPTVLRGRAAGILAWRLREHLPPPVSVAASAPPVTP